Protein AF-A0AAV7JFB1-F1 (afdb_monomer_lite)

Organism: NCBI:txid111878

Foldseek 3Di:
DEDALDPVVVVVCCVVCVVDQAAHDLVNVVVVLVVLCVVLPVVVVLVPPVQLVVLSVVLSVLLQDDLVCSVVSLVVSLVSHDPDPSSVSSSVVSCQAEPWDQDPVRDTGAHSHYSSRRRCNPVAPVNHHPPPDPPPDDDDDDDDDDDDDDDDDDDDD

Sequence (157 aa):
MLLDFEKGPITSFEHVWPNTVVKCCFFHLTQNIWRHVQSVGLQSAYTHDEELAMCIRRIPALAFARPADVHDLFDQVAMDLPLTSEIGELVDYFERTYIGRTLASGYHVAATFPIDLWNYHLSTPFGLPVQPTPWRHGTTASMPLSAAITPPYGSSS

pLDDT: mean 83.33, std 22.38, range [30.94, 98.5]

Secondary structure (DSSP, 8-state):
-EE-S-HHHHHHHHHH-TTS--EE-HHHHHHHHHHHHHHTTTHHHHHH-HHHHHHHHHHHHGGGS-GGGHHHHHHHHHHTS---HHHHHHHHHHIIIII-EE-TTS-EE--SS-HHHH--TTTSGGGS--PPPP---------------PPPP----

Structure (mmCIF, N/CA/C/O backbone):
data_AF-A0AAV7JFB1-F1
#
_entry.id   AF-A0AAV7JFB1-F1
#
loop_
_atom_site.group_PDB
_atom_site.id
_atom_site.type_symbol
_atom_site.label_atom_id
_atom_site.label_alt_id
_atom_site.label_comp_id
_atom_site.label_asym_id
_atom_site.label_entity_id
_atom_site.label_seq_id
_atom_site.pdbx_PDB_ins_code
_atom_site.Cartn_x
_atom_site.Cartn_y
_atom_site.Cartn_z
_atom_site.occupancy
_atom_site.B_iso_or_equiv
_atom_site.auth_seq_id
_atom_site.auth_comp_id
_atom_site.auth_asym_id
_atom_site.auth_atom_id
_atom_site.pdbx_PDB_model_num
ATOM 1 N N . MET A 1 1 ? 4.809 1.208 -19.316 1.00 79.12 1 MET A N 1
ATOM 2 C CA . MET A 1 1 ? 3.354 1.075 -19.549 1.00 79.12 1 MET A CA 1
ATOM 3 C C . MET A 1 1 ? 2.661 0.950 -18.207 1.00 79.12 1 MET A C 1
ATOM 5 O O . MET A 1 1 ? 3.204 0.257 -17.358 1.00 79.12 1 MET A O 1
ATOM 9 N N . LEU A 1 2 ? 1.538 1.647 -17.998 1.00 89.31 2 LEU A N 1
ATOM 10 C CA . LEU A 1 2 ? 0.787 1.613 -16.737 1.00 89.31 2 LEU A CA 1
ATOM 11 C C . LEU A 1 2 ? -0.445 0.718 -16.887 1.00 89.31 2 LEU A C 1
ATOM 13 O O . LEU A 1 2 ? -1.243 0.951 -17.791 1.00 89.31 2 LEU A O 1
ATOM 17 N N . LEU A 1 3 ? -0.589 -0.273 -16.009 1.00 92.25 3 LEU A N 1
ATOM 18 C CA . LEU A 1 3 ? -1.715 -1.213 -15.970 1.00 92.25 3 LEU A CA 1
ATOM 19 C C . LEU A 1 3 ? -2.461 -1.137 -14.625 1.00 92.25 3 LEU A C 1
ATOM 21 O O . LEU A 1 3 ? -2.067 -0.401 -13.715 1.00 92.25 3 LEU A O 1
ATOM 25 N N . ASP A 1 4 ? -3.550 -1.891 -14.499 1.00 93.12 4 ASP A N 1
ATOM 26 C CA . ASP A 1 4 ? -4.132 -2.246 -13.200 1.00 93.12 4 ASP A CA 1
ATOM 27 C C . ASP A 1 4 ? -3.433 -3.488 -12.612 1.00 93.12 4 ASP A C 1
ATOM 29 O O . ASP A 1 4 ? -2.657 -4.167 -13.291 1.00 93.12 4 ASP A O 1
ATOM 33 N N . PHE A 1 5 ? -3.689 -3.769 -11.339 1.00 94.88 5 PHE A N 1
ATOM 34 C CA . PHE A 1 5 ? -3.163 -4.897 -10.576 1.00 94.88 5 PHE A CA 1
ATOM 35 C C . PHE A 1 5 ? -3.895 -6.200 -10.938 1.00 94.88 5 PHE A C 1
ATOM 37 O O . PHE A 1 5 ? -4.519 -6.852 -10.102 1.00 94.88 5 PHE A O 1
ATOM 44 N N . GLU A 1 6 ? -3.795 -6.599 -12.205 1.00 94.50 6 GLU A N 1
ATOM 45 C CA . GLU A 1 6 ? -4.336 -7.851 -12.729 1.00 94.50 6 GLU A CA 1
ATOM 46 C C . GLU A 1 6 ? -3.256 -8.652 -13.465 1.00 94.50 6 GLU A C 1
ATOM 48 O O . GLU A 1 6 ? -2.617 -8.170 -14.402 1.00 94.50 6 GLU A O 1
ATOM 53 N N . LYS A 1 7 ? -3.076 -9.924 -13.087 1.00 92.50 7 LYS A N 1
ATOM 54 C CA . LYS A 1 7 ? -2.025 -10.781 -13.668 1.00 92.50 7 LYS A CA 1
ATOM 55 C C . LYS A 1 7 ? -2.219 -11.051 -15.165 1.00 92.50 7 LYS A C 1
ATOM 57 O O . LYS A 1 7 ? -1.236 -11.131 -15.890 1.00 92.50 7 LYS A O 1
ATOM 62 N N . GLY A 1 8 ? -3.468 -11.157 -15.631 1.00 94.50 8 GLY A N 1
ATOM 63 C CA . GLY A 1 8 ? -3.794 -11.412 -17.040 1.00 94.50 8 GLY A CA 1
ATOM 64 C C . GLY A 1 8 ? -3.243 -10.333 -17.982 1.00 94.50 8 GLY A C 1
ATOM 65 O O . GLY A 1 8 ? -2.408 -10.655 -18.829 1.00 94.50 8 GLY A O 1
ATOM 66 N N . PRO A 1 9 ? -3.642 -9.056 -17.818 1.00 92.38 9 PRO A N 1
ATOM 67 C CA . PRO A 1 9 ? -3.057 -7.933 -18.543 1.00 92.38 9 PRO A CA 1
ATOM 68 C C . PRO A 1 9 ? -1.531 -7.857 -18.426 1.00 92.38 9 PRO A C 1
ATOM 70 O O . PRO A 1 9 ? -0.873 -7.766 -19.458 1.00 92.38 9 PRO A O 1
ATOM 73 N N . ILE A 1 10 ? -0.962 -7.945 -17.215 1.00 93.38 10 ILE A N 1
ATOM 74 C CA . ILE A 1 10 ? 0.495 -7.844 -16.993 1.00 93.38 10 ILE A CA 1
ATOM 75 C C . ILE A 1 10 ? 1.245 -8.882 -17.841 1.00 93.38 10 ILE A C 1
ATOM 77 O O . ILE A 1 10 ? 2.002 -8.506 -18.737 1.00 93.38 10 ILE A O 1
ATOM 81 N N . THR A 1 11 ? 0.950 -10.171 -17.653 1.00 92.81 11 THR A N 1
ATOM 82 C CA . THR A 1 11 ? 1.623 -11.259 -18.379 1.00 92.81 11 THR A CA 1
ATOM 83 C C . THR A 1 11 ? 1.338 -11.226 -19.884 1.00 92.81 11 THR A C 1
ATOM 85 O O . THR A 1 11 ? 2.221 -11.538 -20.683 1.00 92.81 11 THR A O 1
ATOM 88 N N . SER A 1 12 ? 0.143 -10.800 -20.312 1.00 93.25 12 SER A N 1
ATOM 89 C CA . SER A 1 12 ? -0.161 -10.638 -21.741 1.00 93.25 12 SER A CA 1
ATOM 90 C C . SER A 1 12 ? 0.653 -9.513 -22.388 1.00 93.25 12 SER A C 1
ATOM 92 O O . SER A 1 12 ? 1.083 -9.657 -23.533 1.00 93.25 12 SER A O 1
ATOM 94 N N . PHE A 1 13 ? 0.869 -8.396 -21.689 1.00 91.12 13 PHE A N 1
ATOM 95 C CA . PHE A 1 13 ? 1.674 -7.286 -22.200 1.00 91.12 13 PHE A CA 1
ATOM 96 C C . PHE A 1 13 ? 3.172 -7.617 -22.206 1.00 91.12 13 PHE A C 1
ATOM 98 O O . PHE A 1 13 ? 3.850 -7.299 -23.184 1.00 91.12 13 PHE A O 1
ATOM 105 N N . GLU A 1 14 ? 3.672 -8.307 -21.178 1.00 90.94 14 GLU A N 1
ATOM 106 C CA . GLU A 1 14 ? 5.049 -8.822 -21.123 1.00 90.94 14 GLU A CA 1
ATOM 107 C C . GLU A 1 14 ? 5.328 -9.834 -22.246 1.00 90.94 14 GLU A C 1
ATOM 109 O O . GLU A 1 14 ? 6.386 -9.789 -22.870 1.00 90.94 14 GLU A O 1
ATOM 114 N N . HIS A 1 15 ? 4.368 -10.712 -22.561 1.00 93.38 15 HIS A N 1
ATOM 115 C CA . HIS A 1 15 ? 4.517 -11.700 -23.632 1.00 93.38 15 HIS A CA 1
ATOM 116 C C . HIS A 1 15 ? 4.571 -11.072 -25.035 1.00 93.38 15 HIS A C 1
ATOM 118 O O . HIS A 1 15 ? 5.385 -11.486 -25.860 1.00 93.38 15 HIS A O 1
ATOM 124 N N . VAL A 1 16 ? 3.721 -10.076 -25.319 1.00 96.12 16 VAL A N 1
ATOM 125 C CA . VAL A 1 16 ? 3.639 -9.454 -26.657 1.00 96.12 16 VAL A CA 1
ATOM 126 C C . VAL A 1 16 ? 4.695 -8.355 -26.858 1.00 96.12 16 VAL A C 1
ATOM 128 O O . VAL A 1 16 ? 5.171 -8.166 -27.978 1.00 96.12 16 VAL A O 1
ATOM 131 N N . TRP A 1 17 ? 5.122 -7.663 -25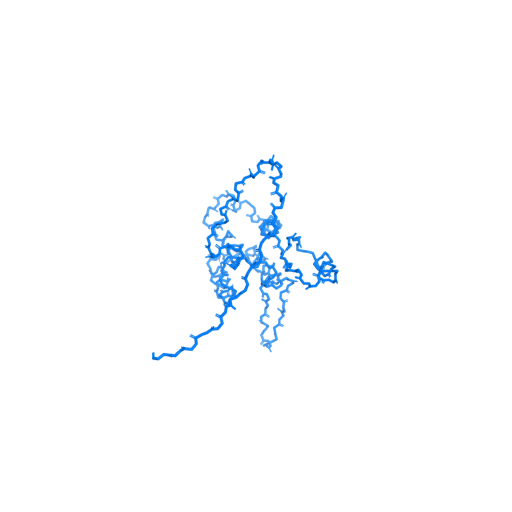.794 1.00 91.75 17 TRP A N 1
ATOM 132 C CA . TRP A 1 17 ? 6.150 -6.614 -25.855 1.00 91.75 17 TRP A CA 1
ATOM 133 C C . TRP A 1 17 ? 7.232 -6.785 -24.768 1.00 91.75 17 TRP A C 1
ATOM 135 O O . TRP A 1 17 ? 7.380 -5.901 -23.919 1.00 91.75 17 TRP A O 1
ATOM 145 N N . PRO A 1 18 ? 8.061 -7.848 -24.816 1.00 89.25 18 PRO A N 1
ATOM 146 C CA . PRO A 1 18 ? 9.014 -8.201 -23.749 1.00 89.25 18 PRO A CA 1
ATOM 147 C C . PRO A 1 18 ? 10.097 -7.148 -23.458 1.00 89.25 18 PRO A C 1
ATOM 149 O O . PRO A 1 18 ? 10.722 -7.179 -22.405 1.00 89.25 18 PRO A O 1
ATOM 152 N N . ASN A 1 19 ? 10.303 -6.185 -24.361 1.00 88.81 19 ASN A N 1
ATOM 153 C CA . ASN A 1 19 ? 11.229 -5.063 -24.171 1.00 88.81 19 ASN A CA 1
ATOM 154 C C . ASN A 1 19 ? 10.576 -3.833 -23.496 1.00 88.81 19 ASN A C 1
ATOM 156 O O . ASN A 1 19 ? 11.217 -2.789 -23.377 1.00 88.81 19 ASN A O 1
ATOM 160 N N . THR A 1 20 ? 9.299 -3.907 -23.098 1.00 86.69 20 THR A N 1
ATOM 161 C CA . THR A 1 20 ? 8.565 -2.786 -22.485 1.00 86.69 20 THR A CA 1
ATOM 162 C C . THR A 1 20 ? 8.496 -2.932 -20.973 1.00 86.69 20 THR A C 1
ATOM 164 O O . THR A 1 20 ? 7.927 -3.891 -20.465 1.00 86.69 20 THR A O 1
ATOM 167 N N . VAL A 1 21 ? 8.971 -1.923 -20.238 1.00 87.69 21 VAL A N 1
ATOM 168 C CA . VAL A 1 21 ? 8.794 -1.865 -18.779 1.00 87.69 21 VAL A CA 1
ATOM 169 C C . VAL A 1 21 ? 7.306 -1.716 -18.439 1.00 87.69 21 VAL A C 1
ATOM 171 O O . VAL A 1 21 ? 6.683 -0.685 -18.733 1.00 87.69 21 VAL A O 1
ATOM 174 N N . VAL A 1 22 ? 6.736 -2.740 -17.809 1.00 91.00 22 VAL A N 1
ATOM 175 C CA . VAL A 1 22 ? 5.384 -2.741 -17.238 1.00 91.00 22 VAL A CA 1
ATOM 176 C C . VAL A 1 22 ? 5.441 -2.247 -15.787 1.00 91.00 22 VAL A C 1
ATOM 178 O O . VAL A 1 22 ? 6.369 -2.563 -15.047 1.00 91.00 22 VAL A O 1
ATOM 181 N N . LYS A 1 23 ? 4.457 -1.435 -15.390 1.00 93.69 23 LYS A N 1
ATOM 182 C CA . LYS A 1 23 ? 4.236 -0.961 -14.018 1.00 93.69 23 LYS A CA 1
ATOM 183 C C . LYS A 1 23 ? 2.734 -0.958 -13.715 1.00 93.69 23 LYS A C 1
ATOM 185 O O . LYS A 1 23 ? 1.922 -0.676 -14.597 1.00 93.69 23 LYS A O 1
ATOM 190 N N . CYS A 1 24 ? 2.357 -1.220 -12.471 1.00 94.81 24 CYS A N 1
ATOM 191 C CA . CYS A 1 24 ? 0.979 -1.133 -11.987 1.00 94.81 24 CYS A CA 1
ATOM 192 C C . CYS A 1 24 ? 0.723 0.280 -11.442 1.00 94.81 24 CYS A C 1
ATOM 194 O O . CYS A 1 24 ? 1.507 0.790 -10.638 1.00 94.81 24 CYS A O 1
ATOM 196 N N . CYS A 1 25 ? -0.322 0.954 -11.925 1.00 94.62 25 CYS A N 1
ATOM 197 C CA . CYS A 1 25 ? -0.523 2.394 -11.742 1.00 94.62 25 CYS A CA 1
ATOM 198 C C . CYS A 1 25 ? -0.647 2.802 -10.263 1.00 94.62 25 CYS A C 1
ATOM 200 O O . CYS A 1 25 ? -1.452 2.233 -9.529 1.00 94.62 25 CYS A O 1
ATOM 202 N N . PHE A 1 26 ? 0.063 3.855 -9.841 1.00 95.88 26 PHE A N 1
ATOM 203 C CA . PHE A 1 26 ? -0.043 4.394 -8.476 1.00 95.88 26 PHE A CA 1
ATOM 204 C C . PHE A 1 26 ? -1.484 4.787 -8.088 1.00 95.88 26 PHE A C 1
ATOM 206 O O . PHE A 1 26 ? -1.890 4.591 -6.946 1.00 95.88 26 PHE A O 1
ATOM 213 N N . PHE A 1 27 ? -2.291 5.270 -9.041 1.00 95.06 27 PHE A N 1
ATOM 214 C CA . PHE A 1 27 ? -3.716 5.545 -8.811 1.00 95.06 27 PHE A CA 1
ATOM 215 C C . PHE A 1 27 ? -4.520 4.272 -8.497 1.00 95.06 27 PHE A C 1
ATOM 217 O O . PHE A 1 27 ? -5.386 4.287 -7.627 1.00 95.06 27 PHE A O 1
ATOM 224 N N . HIS A 1 28 ? -4.212 3.150 -9.151 1.00 96.12 28 HIS A N 1
ATOM 225 C CA . HIS A 1 28 ? -4.841 1.870 -8.828 1.00 96.12 28 HIS A CA 1
ATOM 226 C C . HIS A 1 28 ? -4.336 1.314 -7.489 1.00 96.12 28 HIS A C 1
ATOM 228 O O . HIS A 1 28 ? -5.114 0.701 -6.767 1.00 96.12 28 HIS A O 1
ATOM 234 N N . LEU A 1 29 ? -3.087 1.600 -7.091 1.00 97.69 29 LEU A N 1
ATOM 235 C CA . LEU A 1 29 ? -2.560 1.234 -5.770 1.00 97.69 29 LEU A CA 1
ATOM 236 C C . LEU A 1 29 ? -3.318 1.960 -4.648 1.00 97.69 29 LEU A C 1
ATOM 238 O O . LEU A 1 29 ? -3.808 1.319 -3.719 1.00 97.69 29 LEU A O 1
ATOM 242 N N . THR A 1 30 ? -3.478 3.284 -4.750 1.00 97.81 30 THR A N 1
ATOM 243 C CA . THR A 1 30 ? -4.247 4.058 -3.761 1.00 97.81 30 THR A CA 1
ATOM 244 C C . THR A 1 30 ? -5.728 3.679 -3.767 1.00 97.81 30 THR A C 1
ATOM 246 O O . THR A 1 30 ? -6.320 3.562 -2.695 1.00 97.81 30 THR A O 1
ATOM 249 N N . GLN A 1 31 ? -6.321 3.398 -4.933 1.00 97.31 31 GLN A N 1
ATOM 250 C CA . GLN A 1 31 ? -7.702 2.914 -5.028 1.00 97.31 31 GLN A CA 1
ATOM 251 C C . GLN A 1 31 ? -7.874 1.500 -4.436 1.00 97.31 31 GLN A C 1
ATOM 253 O O . GLN A 1 31 ? -8.878 1.242 -3.775 1.00 97.31 31 GLN A O 1
ATOM 258 N N . ASN A 1 32 ? -6.908 0.595 -4.628 1.00 98.12 32 ASN A N 1
ATOM 259 C CA . ASN A 1 32 ? -6.893 -0.744 -4.028 1.00 98.12 32 ASN A CA 1
ATOM 260 C C . ASN A 1 32 ? -6.834 -0.674 -2.498 1.00 98.12 32 ASN A C 1
ATOM 262 O O . ASN A 1 32 ? -7.584 -1.380 -1.825 1.00 98.12 32 ASN A O 1
ATOM 266 N N . ILE A 1 33 ? -5.970 0.183 -1.950 1.00 98.12 33 ILE A N 1
ATOM 267 C CA . ILE A 1 33 ? -5.850 0.400 -0.502 1.00 98.12 33 ILE A CA 1
ATOM 268 C C . ILE A 1 33 ? -7.126 1.047 0.045 1.00 98.12 33 ILE A C 1
ATOM 270 O O . ILE A 1 33 ? -7.655 0.576 1.046 1.00 98.12 33 ILE A O 1
ATOM 274 N N . TRP A 1 34 ? -7.678 2.057 -0.636 1.00 98.31 34 TRP A N 1
ATOM 275 C CA . TRP A 1 34 ? -8.940 2.684 -0.231 1.00 98.31 34 TRP A CA 1
ATOM 276 C C . TRP A 1 34 ? -10.109 1.692 -0.224 1.00 98.31 34 TRP A C 1
ATOM 278 O O . TRP A 1 34 ? -10.827 1.611 0.769 1.00 98.31 34 TRP A O 1
ATOM 288 N N . ARG A 1 35 ? -10.263 0.874 -1.275 1.00 98.50 35 ARG A N 1
ATOM 289 C CA . ARG A 1 35 ? -11.288 -0.183 -1.316 1.00 98.50 35 ARG A CA 1
ATOM 290 C C . ARG A 1 35 ? -11.144 -1.167 -0.147 1.00 98.50 35 ARG A C 1
ATOM 292 O O . ARG A 1 35 ? -12.162 -1.555 0.418 1.00 98.50 35 ARG A O 1
ATOM 299 N N . HIS A 1 36 ? -9.915 -1.505 0.258 1.00 98.44 36 HIS A N 1
ATOM 300 C CA . HIS A 1 36 ? -9.681 -2.372 1.420 1.00 98.44 36 HIS A CA 1
ATOM 301 C C . HIS A 1 36 ? -9.995 -1.680 2.757 1.00 98.44 36 HIS A C 1
ATOM 303 O O . HIS A 1 36 ? -10.688 -2.254 3.591 1.00 98.44 36 HIS A O 1
ATOM 309 N N . VAL A 1 37 ? -9.582 -0.417 2.933 1.00 98.44 37 VAL A N 1
ATOM 310 C CA . VAL A 1 37 ? -9.946 0.446 4.081 1.00 98.44 37 VAL A CA 1
ATOM 311 C C . VAL A 1 37 ? -11.468 0.547 4.245 1.00 98.44 37 VAL A C 1
ATOM 313 O O . VAL A 1 37 ? -11.973 0.546 5.367 1.00 98.44 37 VAL A O 1
ATOM 316 N N . GLN A 1 38 ? -12.219 0.592 3.141 1.00 98.50 38 GLN A N 1
ATOM 317 C CA . GLN A 1 38 ? -13.680 0.537 3.182 1.00 98.50 38 GLN A CA 1
ATOM 318 C C . GLN A 1 38 ? -14.205 -0.850 3.589 1.00 98.50 38 GLN A C 1
ATOM 320 O O . GLN A 1 38 ? -15.103 -0.919 4.428 1.00 98.50 38 GLN A O 1
ATOM 325 N N . SER A 1 39 ? -13.662 -1.950 3.047 1.00 98.50 39 SER A N 1
ATOM 326 C CA . SER A 1 39 ? -14.160 -3.302 3.352 1.00 98.50 39 SER A CA 1
ATOM 327 C C . SER A 1 39 ? -13.896 -3.760 4.787 1.00 98.50 39 SER A C 1
ATOM 329 O O . SER A 1 39 ? -14.727 -4.482 5.330 1.00 98.50 39 SER A O 1
ATOM 331 N N . VAL A 1 40 ? -12.808 -3.307 5.423 1.00 98.25 40 VAL A N 1
ATOM 332 C CA . VAL A 1 40 ? -12.526 -3.576 6.851 1.00 98.25 40 VAL A CA 1
ATOM 333 C C . VAL A 1 40 ? -13.205 -2.570 7.802 1.00 98.25 40 VAL A C 1
ATOM 335 O O . VAL A 1 40 ? -12.907 -2.526 8.988 1.00 98.25 40 VAL A O 1
ATOM 338 N N . GLY A 1 41 ? -14.105 -1.712 7.304 1.00 97.94 41 GLY A N 1
ATOM 339 C CA . GLY A 1 41 ? -14.885 -0.770 8.123 1.00 97.94 41 GLY A CA 1
ATOM 340 C C . GLY A 1 41 ? -14.158 0.512 8.563 1.00 97.94 41 GLY A C 1
ATOM 341 O O . GLY A 1 41 ? -14.799 1.427 9.087 1.00 97.94 41 GLY A O 1
ATOM 342 N N . LEU A 1 42 ? -12.857 0.648 8.285 1.00 98.12 42 LEU A N 1
ATOM 343 C CA . LEU A 1 42 ? -12.036 1.811 8.664 1.00 98.12 42 LEU A CA 1
ATOM 344 C C . LEU A 1 42 ? -12.447 3.131 7.987 1.00 98.12 42 LEU A C 1
ATOM 346 O O . LEU A 1 42 ? -11.966 4.185 8.400 1.00 98.12 42 LEU A O 1
ATOM 350 N N . GLN A 1 43 ? -13.347 3.119 6.993 1.00 98.25 43 GLN A N 1
ATOM 351 C CA . GLN A 1 43 ? -13.807 4.324 6.283 1.00 98.25 43 GLN A CA 1
ATOM 352 C C . GLN A 1 43 ? -14.213 5.471 7.225 1.00 98.25 43 GLN A C 1
ATOM 354 O O . GLN A 1 43 ? -13.852 6.621 6.970 1.00 98.25 43 GLN A O 1
ATOM 359 N N . SER A 1 44 ? -14.963 5.184 8.296 1.00 98.00 44 SER A N 1
ATOM 360 C CA . SER A 1 44 ? -15.413 6.233 9.223 1.00 98.00 44 SER A CA 1
ATOM 361 C C . SER A 1 44 ? -14.242 6.821 10.009 1.00 98.00 44 SER A C 1
ATOM 363 O O . SER A 1 44 ? -14.107 8.040 10.079 1.00 98.00 44 SER A O 1
ATOM 365 N N . ALA A 1 45 ? -13.353 5.970 10.527 1.00 97.50 45 ALA A N 1
ATOM 366 C CA . ALA A 1 45 ? -12.172 6.399 11.268 1.00 97.50 45 ALA A CA 1
ATOM 367 C C . ALA A 1 45 ? -11.230 7.224 10.374 1.00 97.50 45 ALA A C 1
ATOM 369 O O . ALA A 1 45 ? -10.942 8.369 10.695 1.00 97.50 45 ALA A O 1
ATOM 370 N N . TYR A 1 46 ? -10.891 6.733 9.176 1.00 97.56 46 TYR A N 1
ATOM 371 C CA . TYR A 1 46 ? -10.075 7.457 8.187 1.00 97.56 46 TYR A CA 1
ATOM 372 C C . TYR A 1 46 ? -10.664 8.826 7.767 1.00 97.56 46 TYR A C 1
ATOM 374 O O . TYR A 1 46 ? -9.940 9.695 7.285 1.00 97.56 46 TYR A O 1
ATOM 382 N N . THR A 1 47 ? -11.97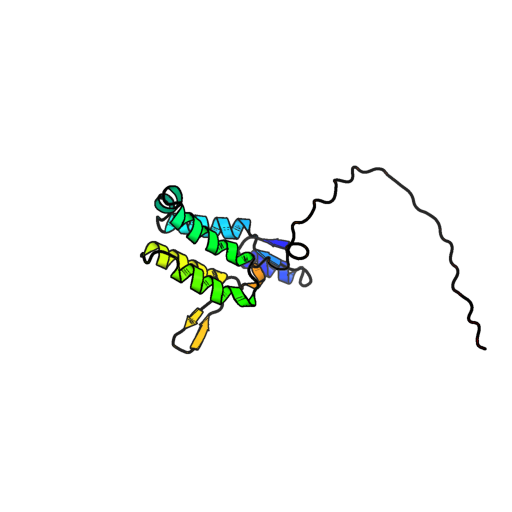6 9.032 7.919 1.00 97.31 47 THR A N 1
ATOM 383 C CA . THR A 1 47 ? -12.643 10.303 7.574 1.00 97.31 47 THR A CA 1
ATOM 384 C C . THR A 1 47 ? -12.609 11.331 8.713 1.00 97.31 47 THR A C 1
ATOM 386 O O . THR A 1 47 ? -12.660 12.527 8.437 1.00 97.31 47 THR A O 1
ATOM 389 N N . HIS A 1 48 ? -12.525 10.892 9.975 1.00 97.69 48 HIS A N 1
ATOM 390 C CA . HIS A 1 48 ? -12.676 11.758 11.158 1.00 97.69 48 HIS A CA 1
ATOM 391 C C . HIS A 1 48 ? -11.441 11.805 12.077 1.00 97.69 48 HIS A C 1
ATOM 393 O O . HIS A 1 48 ? -11.339 12.709 12.902 1.00 97.69 48 HIS A O 1
ATOM 399 N N . ASP A 1 49 ? -10.510 10.864 11.927 1.00 97.56 49 ASP A N 1
ATOM 400 C CA . ASP A 1 49 ? -9.213 10.811 12.601 1.00 97.56 49 ASP A CA 1
ATOM 401 C C . ASP A 1 49 ? -8.112 11.126 11.576 1.00 97.56 49 ASP A C 1
ATOM 403 O O . ASP A 1 49 ? -7.781 10.312 10.708 1.00 97.56 49 ASP A O 1
ATOM 407 N N . GLU A 1 50 ? -7.570 12.344 11.641 1.00 96.81 50 GLU A N 1
ATOM 408 C CA . GLU A 1 50 ? -6.536 12.799 10.710 1.00 96.81 50 GLU A CA 1
ATOM 409 C C . GLU A 1 50 ? -5.193 12.081 10.923 1.00 96.81 50 GLU A C 1
ATOM 411 O O . GLU A 1 50 ? -4.475 11.856 9.946 1.00 96.81 50 GLU A O 1
ATOM 416 N N . GLU A 1 51 ? -4.869 11.677 12.154 1.00 96.06 51 GLU A N 1
ATOM 417 C CA . GLU A 1 51 ? -3.611 11.005 12.499 1.00 96.06 51 GLU A CA 1
ATOM 418 C C . GLU A 1 51 ? -3.597 9.577 11.945 1.00 96.06 51 GLU A C 1
ATOM 420 O O . GLU A 1 51 ? -2.705 9.219 11.166 1.00 96.06 51 GLU A O 1
ATOM 425 N N . LEU A 1 52 ? -4.658 8.808 12.205 1.00 95.69 52 LEU A N 1
ATOM 426 C CA . LEU A 1 52 ? -4.871 7.504 11.581 1.00 95.69 52 LEU A CA 1
ATOM 427 C C . LEU A 1 52 ? -4.866 7.608 10.051 1.00 95.69 52 LEU A C 1
ATOM 429 O O . LEU A 1 52 ? -4.243 6.794 9.362 1.00 95.69 52 LEU A O 1
ATOM 433 N N . ALA A 1 53 ? -5.542 8.619 9.502 1.00 96.94 53 ALA A N 1
ATOM 434 C CA . ALA A 1 53 ? -5.606 8.809 8.062 1.00 96.94 53 ALA A CA 1
ATOM 435 C C . ALA A 1 53 ? -4.239 9.188 7.461 1.00 96.94 53 ALA A C 1
ATOM 437 O O . ALA A 1 53 ? -3.934 8.768 6.342 1.00 96.94 53 ALA A O 1
ATOM 438 N N . MET A 1 54 ? -3.384 9.922 8.184 1.00 96.75 54 MET A N 1
ATOM 439 C CA . MET A 1 54 ? -1.985 10.152 7.800 1.00 96.75 54 MET A CA 1
ATOM 440 C C . MET A 1 54 ? -1.170 8.857 7.829 1.00 96.75 54 MET A C 1
ATOM 442 O O . MET A 1 54 ? -0.465 8.579 6.855 1.00 96.75 54 MET A O 1
ATOM 446 N N . CYS A 1 55 ? -1.296 8.036 8.874 1.00 95.88 55 CYS A N 1
ATOM 447 C CA . CYS A 1 55 ? -0.586 6.757 8.954 1.00 95.88 55 CYS A CA 1
ATOM 448 C C . CYS A 1 55 ? -1.006 5.790 7.836 1.00 95.88 55 CYS A C 1
ATOM 450 O O . CYS A 1 55 ? -0.145 5.253 7.138 1.00 95.88 55 CYS A O 1
ATOM 452 N N . ILE A 1 56 ? -2.304 5.669 7.542 1.00 97.56 56 ILE A N 1
ATOM 453 C CA . ILE A 1 56 ? -2.797 4.880 6.400 1.00 97.56 56 ILE A CA 1
ATOM 454 C C . ILE A 1 56 ? -2.300 5.454 5.057 1.00 97.56 56 ILE A C 1
ATOM 456 O O . ILE A 1 56 ? -1.961 4.690 4.152 1.00 97.56 56 ILE A O 1
ATOM 460 N N . ARG A 1 57 ? -2.164 6.783 4.914 1.00 97.44 57 ARG A N 1
ATOM 461 C CA . ARG A 1 57 ? -1.572 7.416 3.713 1.00 97.44 57 ARG A CA 1
ATOM 462 C C . ARG A 1 57 ? -0.070 7.146 3.536 1.00 97.44 57 ARG A C 1
ATOM 464 O O . ARG A 1 57 ? 0.416 7.287 2.412 1.00 97.44 57 ARG A O 1
ATOM 471 N N . ARG A 1 58 ? 0.664 6.712 4.570 1.00 97.81 58 ARG A N 1
ATOM 472 C CA . ARG A 1 58 ? 2.074 6.285 4.431 1.00 97.81 58 ARG A CA 1
ATOM 473 C C . ARG A 1 58 ? 2.209 4.957 3.678 1.00 97.81 58 ARG A C 1
ATOM 475 O O . ARG A 1 58 ? 3.184 4.792 2.953 1.00 97.81 58 ARG A O 1
ATOM 482 N N . ILE A 1 59 ? 1.215 4.068 3.763 1.00 97.88 59 ILE A N 1
ATOM 483 C CA . ILE A 1 59 ? 1.209 2.756 3.087 1.00 97.88 59 ILE A CA 1
ATOM 484 C C . ILE A 1 59 ? 1.420 2.885 1.558 1.00 97.88 59 ILE A C 1
ATOM 486 O O . ILE A 1 59 ? 2.401 2.338 1.055 1.00 97.88 59 ILE A O 1
ATOM 490 N N . PRO A 1 60 ? 0.607 3.640 0.782 1.00 97.25 60 PRO A N 1
ATOM 491 C CA . PRO A 1 60 ? 0.890 3.845 -0.641 1.00 97.25 60 PRO A CA 1
ATOM 492 C C . PRO A 1 60 ? 2.176 4.646 -0.889 1.00 97.25 60 PRO A C 1
ATOM 494 O O . PRO A 1 60 ? 2.814 4.453 -1.921 1.00 97.25 60 PRO A O 1
ATOM 497 N N . ALA A 1 61 ? 2.584 5.533 0.026 1.00 97.25 61 ALA A N 1
ATOM 498 C CA . ALA A 1 61 ? 3.782 6.360 -0.150 1.00 97.25 61 ALA A CA 1
ATOM 499 C C . ALA A 1 61 ? 5.089 5.539 -0.210 1.00 97.25 61 ALA A C 1
ATOM 501 O O . ALA A 1 61 ? 6.063 6.003 -0.808 1.00 97.25 61 ALA A O 1
ATOM 502 N N . LEU A 1 62 ? 5.087 4.293 0.289 1.00 97.88 62 LEU A N 1
ATOM 503 C CA . LEU A 1 62 ? 6.164 3.310 0.090 1.00 97.88 62 LEU A CA 1
ATOM 504 C C . LEU A 1 62 ? 6.516 3.097 -1.395 1.00 97.88 62 LEU A C 1
ATOM 506 O O . LEU A 1 62 ? 7.651 2.748 -1.715 1.00 97.88 62 LEU A O 1
ATOM 510 N N . ALA A 1 63 ? 5.592 3.387 -2.321 1.00 97.12 63 ALA A N 1
ATOM 511 C CA . ALA A 1 63 ? 5.850 3.348 -3.759 1.00 97.12 63 ALA A CA 1
ATOM 512 C C . ALA A 1 63 ? 6.963 4.315 -4.210 1.00 97.12 63 ALA A C 1
ATOM 514 O O . ALA A 1 63 ? 7.504 4.141 -5.299 1.00 97.12 63 ALA A O 1
ATOM 515 N N . PHE A 1 64 ? 7.331 5.315 -3.404 1.00 96.44 64 PHE A N 1
ATOM 516 C CA . PHE A 1 64 ? 8.400 6.275 -3.711 1.00 96.44 64 PHE A CA 1
ATOM 517 C C . PHE A 1 64 ? 9.676 6.073 -2.874 1.00 96.44 64 PHE A C 1
ATOM 519 O O . PHE A 1 64 ? 10.666 6.771 -3.104 1.00 96.44 64 PHE A O 1
ATOM 526 N N . ALA A 1 65 ? 9.690 5.115 -1.941 1.00 96.12 65 ALA A N 1
ATOM 527 C CA . ALA A 1 65 ? 10.888 4.730 -1.194 1.00 96.12 65 ALA A CA 1
ATOM 528 C C . ALA A 1 65 ? 11.897 3.985 -2.087 1.00 96.12 65 ALA A C 1
ATOM 530 O O . ALA A 1 65 ? 11.507 3.372 -3.084 1.00 96.12 65 ALA A O 1
ATOM 531 N N . ARG A 1 66 ? 13.194 3.993 -1.737 1.00 96.44 66 ARG A N 1
ATOM 532 C CA . ARG A 1 66 ? 14.186 3.164 -2.449 1.00 96.44 66 ARG A CA 1
ATOM 533 C C . ARG A 1 66 ? 13.760 1.694 -2.320 1.00 96.44 66 ARG A C 1
ATOM 535 O O . ARG A 1 66 ? 13.460 1.297 -1.199 1.00 96.44 66 ARG A O 1
ATOM 542 N N . PRO A 1 67 ? 13.776 0.865 -3.383 1.00 95.31 67 PRO A N 1
ATOM 543 C CA . PRO A 1 67 ? 13.315 -0.527 -3.301 1.00 95.31 67 PRO A CA 1
ATOM 544 C C . PRO A 1 67 ? 13.952 -1.354 -2.173 1.00 95.31 67 PRO A C 1
ATOM 546 O O . PRO A 1 67 ? 13.275 -2.177 -1.571 1.00 95.31 67 PRO A O 1
ATOM 549 N N . ALA A 1 68 ? 15.221 -1.088 -1.843 1.00 95.56 68 ALA A N 1
ATOM 550 C CA . ALA A 1 68 ? 15.934 -1.738 -0.741 1.00 95.56 68 ALA A CA 1
ATOM 551 C C . ALA A 1 68 ? 15.409 -1.368 0.664 1.00 95.56 68 ALA A C 1
ATOM 553 O O . ALA A 1 68 ? 15.584 -2.153 1.585 1.00 95.56 68 ALA A O 1
ATOM 554 N N . ASP A 1 69 ? 14.757 -0.211 0.823 1.00 97.31 69 ASP A N 1
ATOM 555 C CA . ASP A 1 69 ? 14.227 0.277 2.107 1.00 97.31 69 ASP A CA 1
ATOM 556 C C . ASP A 1 69 ? 12.745 -0.099 2.310 1.00 97.31 69 ASP A C 1
ATOM 558 O O . ASP A 1 69 ? 12.183 0.162 3.371 1.00 97.31 69 ASP A O 1
ATOM 562 N N . VAL A 1 70 ? 12.068 -0.638 1.285 1.00 97.44 70 VAL A N 1
ATOM 563 C CA . VAL A 1 70 ? 10.600 -0.810 1.283 1.00 97.44 70 VAL A CA 1
ATOM 564 C C . VAL A 1 70 ? 10.120 -1.757 2.386 1.00 97.44 70 VAL A C 1
ATOM 566 O O . VAL A 1 70 ? 9.051 -1.516 2.940 1.00 97.44 70 VAL A O 1
ATOM 569 N N . HIS A 1 71 ? 10.901 -2.786 2.730 1.00 96.50 71 HIS A N 1
ATOM 570 C CA . HIS A 1 71 ? 10.589 -3.698 3.836 1.00 96.50 71 HIS A CA 1
ATOM 571 C C . HIS A 1 71 ? 10.723 -2.985 5.190 1.00 96.50 71 HIS A C 1
ATOM 573 O O . HIS A 1 71 ? 9.728 -2.823 5.888 1.00 96.50 71 HIS A O 1
ATOM 579 N N . ASP A 1 72 ? 11.905 -2.449 5.508 1.00 97.12 72 ASP A N 1
ATOM 580 C CA . ASP A 1 72 ? 12.173 -1.723 6.758 1.00 97.12 72 ASP A CA 1
ATOM 581 C C . ASP A 1 72 ? 11.184 -0.565 6.997 1.00 97.12 72 ASP A C 1
ATOM 583 O O . ASP A 1 72 ? 10.781 -0.302 8.133 1.00 97.12 72 ASP A O 1
ATOM 587 N N . LEU A 1 73 ? 10.786 0.149 5.937 1.00 97.94 73 LEU A N 1
ATOM 588 C CA . LEU A 1 73 ? 9.805 1.237 6.006 1.00 97.94 73 LEU A CA 1
ATOM 589 C C . LEU A 1 73 ? 8.359 0.738 6.112 1.00 97.94 73 LEU A C 1
ATOM 591 O O . LEU A 1 73 ? 7.541 1.424 6.725 1.00 97.94 73 LEU A O 1
ATOM 595 N N . PHE A 1 74 ? 8.029 -0.427 5.547 1.00 97.88 74 PHE A N 1
ATOM 596 C CA . PHE A 1 74 ? 6.735 -1.071 5.773 1.00 97.88 74 PHE A CA 1
ATOM 597 C C . PHE A 1 74 ? 6.594 -1.505 7.234 1.00 97.88 74 PHE A C 1
ATOM 599 O O . PHE A 1 74 ? 5.585 -1.174 7.855 1.00 97.88 74 PHE A O 1
ATOM 606 N N . ASP A 1 75 ? 7.624 -2.134 7.805 1.00 96.81 75 ASP A N 1
ATOM 607 C CA . ASP A 1 75 ? 7.642 -2.552 9.211 1.00 96.81 75 ASP A CA 1
ATOM 608 C C . ASP A 1 75 ? 7.471 -1.346 10.152 1.00 96.81 75 ASP A C 1
ATOM 610 O O . ASP A 1 75 ? 6.650 -1.386 11.067 1.00 96.81 75 ASP A O 1
ATOM 614 N N . GLN A 1 76 ? 8.157 -0.227 9.882 1.00 97.50 76 GLN A N 1
ATOM 615 C CA . GLN A 1 76 ? 7.957 1.035 10.614 1.00 97.50 76 GLN A CA 1
ATOM 616 C C . GLN A 1 76 ? 6.519 1.568 10.489 1.00 97.50 76 GLN A C 1
ATOM 618 O O . GLN A 1 76 ? 5.914 1.950 11.487 1.00 97.50 76 GLN A O 1
ATOM 623 N N . VAL A 1 77 ? 5.940 1.576 9.281 1.00 96.75 77 VAL A N 1
ATOM 624 C CA . VAL A 1 77 ? 4.542 2.002 9.074 1.00 96.75 77 VAL A CA 1
ATOM 625 C C . VAL A 1 77 ? 3.557 1.074 9.794 1.00 96.75 77 VAL A C 1
ATOM 627 O O . VAL A 1 77 ? 2.560 1.561 10.319 1.00 96.75 77 VAL A O 1
ATOM 630 N N . ALA A 1 78 ? 3.833 -0.230 9.862 1.00 96.31 78 ALA A N 1
ATOM 631 C CA . ALA A 1 78 ? 3.012 -1.198 10.585 1.00 96.31 78 ALA A CA 1
ATOM 632 C C . ALA A 1 78 ? 3.115 -1.042 12.115 1.00 96.31 78 ALA A C 1
ATOM 634 O O . ALA A 1 78 ? 2.109 -1.205 12.801 1.00 96.31 78 ALA A O 1
ATOM 635 N N . MET A 1 79 ? 4.292 -0.692 12.650 1.00 95.88 79 MET A N 1
ATOM 636 C CA . MET A 1 79 ? 4.487 -0.415 14.084 1.00 95.88 79 MET A CA 1
ATOM 637 C C . MET A 1 79 ? 3.863 0.914 14.536 1.00 95.88 79 MET A C 1
ATOM 639 O O . MET A 1 79 ? 3.398 1.007 15.670 1.00 95.88 79 MET A O 1
ATOM 643 N N . ASP A 1 80 ? 3.822 1.920 13.658 1.00 94.81 80 ASP A N 1
ATOM 644 C CA . ASP A 1 80 ? 3.216 3.235 13.929 1.00 94.81 80 ASP A CA 1
ATOM 645 C C . ASP A 1 80 ? 1.674 3.245 13.810 1.00 94.81 80 ASP A C 1
ATOM 647 O O . ASP A 1 80 ? 1.031 4.262 14.083 1.00 94.81 80 ASP A O 1
ATOM 651 N N . LEU A 1 81 ? 1.061 2.147 13.358 1.00 95.06 81 LEU A N 1
ATOM 652 C CA . LEU A 1 81 ? -0.387 2.029 13.176 1.00 95.06 81 LEU A CA 1
ATOM 653 C C . LEU A 1 81 ? -1.078 1.459 14.438 1.00 95.06 81 LEU A C 1
ATOM 655 O O . LEU A 1 81 ? -0.541 0.550 15.073 1.00 95.06 81 LEU A O 1
ATOM 659 N N . PRO A 1 82 ? -2.289 1.930 14.813 1.00 95.31 82 PRO A N 1
ATOM 660 C CA . PRO A 1 82 ? -2.987 1.436 16.003 1.00 95.31 82 PRO A CA 1
ATOM 661 C C . PRO A 1 82 ? -3.305 -0.064 15.940 1.00 95.31 82 PRO A C 1
ATOM 663 O O . PRO A 1 82 ? -3.860 -0.545 14.955 1.00 95.31 82 PRO A O 1
ATOM 666 N N . LEU A 1 83 ? -3.023 -0.804 17.016 1.00 94.69 83 LEU A N 1
ATOM 667 C CA . LEU A 1 83 ? -3.232 -2.255 17.080 1.00 94.69 83 LEU A CA 1
ATOM 668 C C . LEU A 1 83 ? -4.726 -2.614 17.238 1.00 94.69 83 LEU A C 1
ATOM 670 O O . LEU A 1 83 ? -5.181 -2.970 18.327 1.00 94.69 83 LEU A O 1
ATOM 674 N N . THR A 1 84 ? -5.486 -2.535 16.144 1.00 97.12 84 THR A N 1
ATOM 675 C CA . THR A 1 84 ? -6.875 -3.020 16.038 1.00 97.12 84 THR A CA 1
ATOM 676 C C . THR A 1 84 ? -6.990 -4.173 15.035 1.00 97.12 84 THR A C 1
ATOM 678 O O . THR A 1 84 ? -6.091 -4.400 14.221 1.00 97.12 84 THR A O 1
ATOM 681 N N . SER A 1 85 ? -8.104 -4.909 15.075 1.00 97.75 85 SER A N 1
ATOM 682 C CA . SER A 1 85 ? -8.408 -6.005 14.141 1.00 97.75 85 SER A CA 1
ATOM 683 C C . SER A 1 85 ? -8.389 -5.546 12.681 1.00 97.75 85 SER A C 1
ATOM 685 O O . SER A 1 85 ? -7.777 -6.180 11.826 1.00 97.75 85 SER A O 1
ATOM 687 N N . GLU A 1 86 ? -9.010 -4.403 12.412 1.00 98.19 86 GLU A N 1
ATOM 688 C CA . GLU A 1 86 ? -9.241 -3.859 11.072 1.00 98.19 86 GLU A CA 1
ATOM 689 C C . GLU A 1 86 ? -7.936 -3.327 10.463 1.00 98.19 86 GLU A C 1
ATOM 691 O O . GLU A 1 86 ? -7.689 -3.453 9.262 1.00 98.19 86 GLU A O 1
ATOM 696 N N . ILE A 1 87 ? -7.065 -2.769 11.310 1.00 98.12 87 ILE A N 1
ATOM 697 C CA . ILE A 1 87 ? -5.708 -2.364 10.937 1.00 98.12 87 ILE A CA 1
ATOM 698 C C . ILE A 1 87 ? -4.832 -3.591 10.682 1.00 98.12 87 ILE A C 1
ATOM 700 O O . ILE A 1 87 ? -4.114 -3.619 9.683 1.00 98.12 87 ILE A O 1
ATOM 704 N N . GLY A 1 8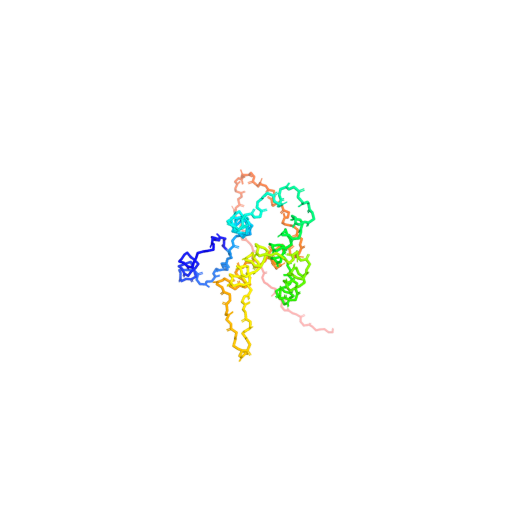8 ? -4.945 -4.635 11.509 1.00 98.00 88 GLY A N 1
ATOM 705 C CA . GLY A 1 88 ? -4.293 -5.922 11.264 1.00 98.00 88 GLY A CA 1
ATOM 706 C C . GLY A 1 88 ? -4.669 -6.516 9.902 1.00 98.00 88 GLY A C 1
ATOM 707 O O . GLY A 1 88 ? -3.786 -6.916 9.146 1.00 98.00 88 GLY A O 1
ATOM 708 N N . GLU A 1 89 ? -5.953 -6.495 9.535 1.00 98.25 89 GLU A N 1
ATOM 709 C CA . GLU A 1 89 ? -6.428 -6.948 8.218 1.00 98.25 89 GLU A CA 1
ATOM 710 C C . GLU A 1 89 ? -5.965 -6.056 7.050 1.00 98.25 89 GLU A C 1
ATOM 712 O O . GLU A 1 89 ? -5.763 -6.557 5.940 1.00 98.25 89 GLU A O 1
ATOM 717 N N . LEU A 1 90 ? -5.773 -4.750 7.267 1.00 98.38 90 LEU A N 1
ATOM 718 C CA . LEU A 1 90 ? -5.203 -3.835 6.269 1.00 98.38 90 LEU A CA 1
ATOM 719 C C . LEU A 1 90 ? -3.705 -4.091 6.039 1.00 98.38 90 LEU A C 1
ATOM 721 O O . LEU A 1 90 ? -3.251 -4.105 4.890 1.00 98.38 90 LEU A O 1
ATOM 725 N N . VAL A 1 91 ? -2.954 -4.320 7.118 1.00 97.94 91 VAL A N 1
ATOM 726 C CA . VAL A 1 91 ? -1.518 -4.636 7.092 1.00 97.94 91 VAL A CA 1
ATOM 727 C C . VAL A 1 91 ? -1.284 -6.021 6.470 1.00 97.94 91 VAL A C 1
ATOM 729 O O . VAL A 1 91 ? -0.480 -6.124 5.545 1.00 97.94 91 VAL A O 1
ATOM 732 N N . ASP A 1 92 ? -2.043 -7.054 6.872 1.00 97.25 92 ASP A N 1
ATOM 733 C CA . ASP A 1 92 ? -1.989 -8.417 6.299 1.00 97.25 92 ASP A CA 1
ATOM 734 C C . ASP A 1 92 ? -2.240 -8.408 4.785 1.00 97.25 92 ASP A C 1
ATOM 736 O O . ASP A 1 92 ? -1.491 -9.009 4.007 1.00 97.25 92 ASP A O 1
ATOM 740 N N . TYR A 1 93 ? -3.273 -7.677 4.353 1.00 98.12 93 TYR A N 1
ATOM 741 C CA . TYR A 1 93 ? -3.591 -7.502 2.941 1.00 98.12 93 TYR A CA 1
ATOM 742 C C . TYR A 1 93 ? -2.449 -6.831 2.175 1.00 98.12 93 TYR A C 1
ATOM 744 O O . TYR A 1 93 ? -2.059 -7.330 1.111 1.00 98.12 93 TYR A O 1
ATOM 752 N N . PHE A 1 94 ? -1.903 -5.722 2.685 1.00 98.06 94 PHE A N 1
ATOM 753 C CA . PHE A 1 94 ? -0.848 -5.001 1.978 1.00 98.06 94 PHE A CA 1
ATOM 754 C C . PHE A 1 94 ? 0.442 -5.827 1.897 1.00 98.06 94 PHE A C 1
ATOM 756 O O . PHE A 1 94 ? 1.023 -5.955 0.816 1.00 98.06 94 PHE A O 1
ATOM 763 N N . GLU A 1 95 ? 0.832 -6.471 2.999 1.00 97.38 95 GLU A N 1
ATOM 764 C CA . GLU A 1 95 ? 1.992 -7.359 3.070 1.00 97.38 95 GLU A CA 1
ATOM 765 C C . GLU A 1 95 ? 1.910 -8.461 1.999 1.00 97.38 95 GLU A C 1
ATOM 767 O O . GLU A 1 95 ? 2.767 -8.560 1.119 1.00 97.38 95 GLU A O 1
ATOM 772 N N . ARG A 1 96 ? 0.824 -9.244 1.990 1.00 97.19 96 ARG A N 1
ATOM 773 C CA . ARG A 1 96 ? 0.621 -10.364 1.046 1.00 97.19 96 ARG A CA 1
ATOM 774 C C . ARG A 1 96 ? 0.518 -9.928 -0.412 1.00 97.19 96 ARG A C 1
ATOM 776 O O . ARG A 1 96 ? 0.862 -10.686 -1.328 1.00 97.19 96 ARG A O 1
ATOM 783 N N . THR A 1 97 ? -0.020 -8.738 -0.646 1.00 97.88 97 THR A N 1
ATOM 784 C CA . THR A 1 97 ? -0.318 -8.276 -2.001 1.00 97.88 97 THR A CA 1
ATOM 785 C C . THR A 1 97 ? 0.891 -7.597 -2.640 1.00 97.88 97 THR A C 1
ATOM 787 O O . THR A 1 97 ? 1.124 -7.821 -3.828 1.00 97.88 97 THR A O 1
ATOM 790 N N . TYR A 1 98 ? 1.698 -6.863 -1.863 1.00 97.88 98 TYR A N 1
ATOM 791 C CA . TYR A 1 98 ? 2.718 -5.944 -2.387 1.00 97.88 98 TYR A CA 1
ATOM 792 C C . TYR A 1 98 ? 4.145 -6.162 -1.841 1.00 97.88 98 TYR A C 1
ATOM 794 O O . TYR A 1 98 ? 5.097 -5.843 -2.555 1.00 97.88 98 TYR A O 1
ATOM 802 N N . ILE A 1 99 ? 4.314 -6.721 -0.633 1.00 97.25 99 ILE A N 1
ATOM 803 C CA . ILE A 1 99 ? 5.623 -6.874 0.046 1.00 97.25 99 ILE A CA 1
ATOM 804 C C . ILE A 1 99 ? 6.168 -8.310 -0.048 1.00 97.25 99 ILE A C 1
ATOM 806 O O . ILE A 1 99 ? 7.306 -8.517 -0.465 1.00 97.25 99 ILE A O 1
A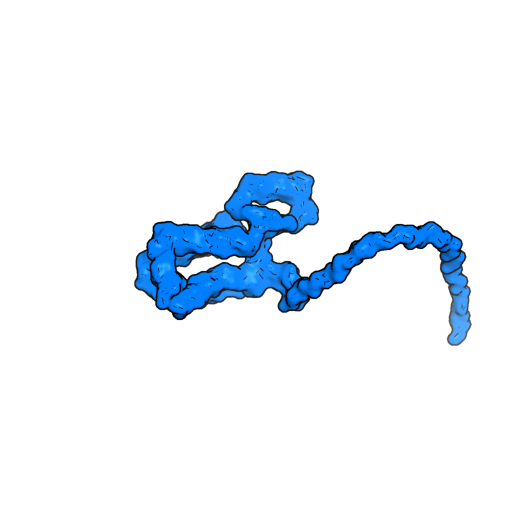TOM 810 N N . GLY A 1 100 ? 5.346 -9.311 0.273 1.00 95.06 100 GLY A N 1
ATOM 811 C CA . GLY A 1 100 ? 5.777 -10.691 0.527 1.00 95.06 100 GLY A CA 1
ATOM 812 C C . GLY A 1 100 ? 5.979 -10.967 2.022 1.00 95.06 100 GLY A C 1
ATOM 813 O O . GLY A 1 100 ? 5.891 -10.058 2.841 1.00 95.06 100 GLY A O 1
ATOM 814 N N . ARG A 1 101 ? 6.213 -12.233 2.385 1.00 89.19 101 ARG A N 1
ATOM 815 C CA . ARG A 1 101 ? 6.362 -12.701 3.777 1.00 89.19 101 ARG A CA 1
ATOM 816 C C . ARG A 1 101 ? 7.573 -13.597 3.950 1.00 89.19 101 ARG A C 1
ATOM 818 O O . ARG A 1 101 ? 7.794 -14.476 3.122 1.00 89.19 101 ARG A O 1
ATOM 825 N N . THR A 1 102 ? 8.214 -13.534 5.113 1.00 86.38 102 THR A N 1
ATOM 826 C CA . THR A 1 102 ? 9.045 -14.640 5.618 1.00 86.38 102 THR A CA 1
ATOM 827 C C . THR A 1 102 ? 8.264 -15.411 6.679 1.00 86.38 102 THR A C 1
ATOM 829 O O . THR A 1 102 ? 7.883 -14.856 7.705 1.00 86.38 102 THR A O 1
ATOM 832 N N . LEU A 1 103 ? 7.996 -16.695 6.438 1.00 86.44 103 LEU A N 1
ATOM 833 C CA . LEU A 1 103 ? 7.333 -17.566 7.413 1.00 86.44 103 LEU A CA 1
ATOM 834 C C . LEU A 1 103 ? 8.304 -17.973 8.532 1.00 86.44 103 LEU A C 1
ATOM 836 O O . LEU A 1 103 ? 9.514 -18.024 8.326 1.00 86.44 103 LEU A O 1
ATOM 840 N N . ALA A 1 104 ? 7.776 -18.390 9.687 1.00 85.88 104 ALA A N 1
ATOM 841 C CA . ALA A 1 104 ? 8.574 -18.885 10.820 1.00 85.88 104 ALA A CA 1
ATOM 842 C C . ALA A 1 104 ? 9.455 -20.119 10.496 1.00 85.88 104 ALA A C 1
ATOM 844 O O . ALA A 1 104 ? 10.356 -20.457 11.256 1.00 85.88 104 ALA A O 1
ATOM 845 N N . SER A 1 105 ? 9.222 -20.783 9.358 1.00 89.12 105 SER A N 1
ATOM 846 C CA . SER A 1 105 ? 10.072 -21.842 8.794 1.00 89.12 105 SER A CA 1
ATOM 847 C C . SER A 1 105 ? 11.284 -21.331 7.994 1.00 89.12 105 SER A C 1
ATOM 849 O O . SER A 1 105 ? 12.017 -22.141 7.429 1.00 89.12 105 SER A O 1
ATOM 851 N N . GLY A 1 106 ? 11.473 -20.013 7.873 1.00 87.50 106 GLY A N 1
ATOM 852 C CA . GLY A 1 106 ? 12.456 -19.387 6.980 1.00 87.50 106 GLY A CA 1
ATOM 853 C C . GLY A 1 106 ? 12.051 -19.375 5.499 1.00 87.50 106 GLY A C 1
ATOM 854 O O . GLY A 1 106 ? 12.798 -18.867 4.666 1.00 87.50 106 GLY A O 1
ATOM 855 N N . TYR A 1 107 ? 10.882 -19.919 5.141 1.00 89.38 107 TYR A N 1
ATOM 856 C CA . TYR A 1 107 ? 10.390 -19.907 3.762 1.00 89.38 107 TYR A CA 1
ATOM 857 C C . TYR A 1 107 ? 9.814 -18.536 3.383 1.00 89.38 107 TYR A C 1
ATOM 859 O O . TYR A 1 107 ? 8.908 -18.039 4.054 1.00 89.38 107 TYR A O 1
ATOM 867 N N . HIS A 1 108 ? 10.294 -17.958 2.280 1.00 89.94 108 HIS A N 1
ATOM 868 C CA . HIS A 1 108 ? 9.786 -16.694 1.752 1.00 89.94 108 HIS A CA 1
ATOM 869 C C . HIS A 1 108 ? 8.627 -16.906 0.762 1.00 89.94 108 HIS A C 1
ATOM 871 O O . HIS A 1 108 ? 8.786 -17.553 -0.274 1.00 89.94 108 HIS A O 1
ATOM 877 N N . VAL A 1 109 ? 7.470 -16.315 1.059 1.00 93.25 109 VAL A N 1
ATOM 878 C CA . VAL A 1 109 ? 6.296 -16.251 0.181 1.00 93.25 109 VAL A CA 1
ATOM 879 C C . VAL A 1 109 ? 6.338 -14.925 -0.574 1.00 93.25 109 VAL A C 1
ATOM 881 O O . VAL A 1 109 ? 6.190 -13.862 0.023 1.00 93.25 109 VAL A O 1
ATOM 884 N N . ALA A 1 110 ? 6.526 -14.976 -1.892 1.00 93.88 110 ALA A N 1
ATOM 885 C CA . ALA A 1 110 ? 6.558 -13.776 -2.725 1.00 93.88 110 ALA A CA 1
ATOM 886 C C . ALA A 1 110 ? 5.214 -13.021 -2.729 1.00 93.88 110 ALA A C 1
ATOM 888 O O . ALA A 1 110 ? 4.144 -13.632 -2.673 1.00 93.88 110 ALA A O 1
ATOM 889 N N . ALA A 1 111 ? 5.284 -11.692 -2.852 1.00 96.88 111 ALA A N 1
ATOM 890 C CA . ALA A 1 111 ? 4.123 -10.824 -3.035 1.00 96.88 111 ALA A CA 1
ATOM 891 C C . ALA A 1 111 ? 3.270 -11.238 -4.245 1.00 96.88 111 ALA A C 1
ATOM 893 O O . ALA A 1 111 ? 3.780 -11.737 -5.253 1.00 96.88 111 ALA A O 1
ATOM 894 N N . THR A 1 112 ? 1.970 -10.939 -4.196 1.00 96.44 112 THR A N 1
ATOM 895 C CA . THR A 1 112 ? 1.086 -11.122 -5.362 1.00 96.44 112 THR A CA 1
ATOM 896 C C . THR A 1 112 ? 1.518 -10.244 -6.545 1.00 96.44 112 THR A C 1
ATOM 898 O O . THR A 1 112 ? 1.438 -10.704 -7.689 1.00 96.44 112 THR A O 1
ATOM 901 N N . PHE A 1 113 ? 2.026 -9.041 -6.254 1.00 96.75 113 PHE A N 1
ATOM 902 C CA . PHE A 1 113 ? 2.659 -8.101 -7.179 1.00 96.75 113 PHE A CA 1
ATOM 903 C C . PHE A 1 113 ? 3.989 -7.612 -6.569 1.00 96.75 113 PHE A C 1
ATOM 905 O O . PHE A 1 113 ? 3.959 -6.823 -5.623 1.00 96.75 113 PHE A O 1
ATOM 912 N N . PRO A 1 114 ? 5.154 -8.070 -7.066 1.00 95.19 114 PRO A N 1
ATOM 913 C CA . PRO A 1 114 ? 6.461 -7.665 -6.543 1.00 95.19 114 PRO A CA 1
ATOM 914 C C . PRO A 1 114 ? 6.692 -6.149 -6.553 1.00 95.19 114 PRO A C 1
ATOM 916 O O . PRO A 1 114 ? 6.153 -5.445 -7.409 1.00 95.19 114 PRO A O 1
ATOM 919 N N . ILE A 1 115 ? 7.554 -5.673 -5.646 1.00 96.06 115 ILE A N 1
ATOM 920 C CA . ILE A 1 115 ? 7.921 -4.254 -5.463 1.00 96.06 115 ILE A CA 1
ATOM 921 C C . ILE A 1 115 ? 8.261 -3.571 -6.797 1.00 96.06 115 ILE A C 1
ATOM 923 O O . ILE A 1 115 ? 7.781 -2.472 -7.072 1.00 96.06 115 ILE A O 1
ATOM 927 N N . ASP A 1 116 ? 8.998 -4.245 -7.683 1.00 93.31 116 ASP A N 1
ATOM 928 C CA . ASP A 1 116 ? 9.374 -3.704 -8.994 1.00 93.31 116 ASP A CA 1
ATOM 929 C C . ASP A 1 116 ? 8.192 -3.395 -9.927 1.00 93.31 116 ASP A C 1
ATOM 931 O O . ASP A 1 116 ? 8.345 -2.562 -10.821 1.00 93.31 116 ASP A O 1
ATOM 935 N N . LEU A 1 117 ? 7.003 -3.974 -9.727 1.00 94.62 117 LEU A N 1
ATOM 936 C CA . LEU A 1 117 ? 5.818 -3.617 -10.514 1.00 94.62 117 LEU A CA 1
ATOM 937 C C . LEU A 1 117 ? 5.189 -2.293 -10.066 1.00 94.62 117 LEU A C 1
ATOM 939 O O . LEU A 1 117 ? 4.627 -1.588 -10.902 1.00 94.62 117 LEU A O 1
ATOM 943 N N . TRP A 1 118 ? 5.254 -1.938 -8.781 1.00 96.06 118 TRP A N 1
ATOM 944 C CA . TRP A 1 118 ? 4.497 -0.809 -8.217 1.00 96.06 118 TRP A CA 1
ATOM 945 C C . TRP A 1 118 ? 5.357 0.291 -7.583 1.00 96.06 118 TRP A C 1
ATOM 947 O O . TRP A 1 118 ? 4.826 1.344 -7.239 1.00 96.06 118 TRP A O 1
ATOM 957 N N . ASN A 1 119 ? 6.674 0.102 -7.476 1.00 96.25 119 ASN A N 1
ATOM 958 C CA . ASN A 1 119 ? 7.606 1.141 -7.050 1.00 96.25 119 ASN A CA 1
ATOM 959 C C . ASN A 1 119 ? 7.957 2.106 -8.204 1.00 96.25 119 ASN A C 1
ATOM 961 O O . ASN A 1 119 ? 8.268 1.692 -9.327 1.00 96.25 119 ASN A O 1
ATOM 965 N N . TYR A 1 120 ? 7.937 3.402 -7.897 1.00 93.12 120 TYR A N 1
ATOM 966 C CA . TYR A 1 120 ? 8.143 4.552 -8.780 1.00 93.12 120 TYR A CA 1
ATOM 967 C C . TYR A 1 120 ? 9.361 5.407 -8.396 1.00 93.12 120 TYR A C 1
ATOM 969 O O . TYR A 1 120 ? 9.554 6.468 -8.991 1.00 93.12 120 TYR A O 1
ATOM 977 N N . HIS A 1 121 ? 10.205 4.974 -7.452 1.00 89.31 121 HIS A N 1
ATOM 978 C CA . HIS A 1 121 ? 11.347 5.755 -6.954 1.00 89.31 121 HIS A CA 1
ATOM 979 C C . HIS A 1 121 ? 12.278 6.252 -8.073 1.00 89.31 121 HIS A C 1
ATOM 981 O O . HIS A 1 121 ? 12.659 7.416 -8.098 1.00 89.31 121 HIS A O 1
ATOM 987 N N . LEU A 1 122 ? 12.582 5.383 -9.043 1.00 77.12 122 LEU A N 1
ATOM 988 C CA . LEU A 1 122 ? 13.393 5.701 -10.229 1.00 77.12 122 LEU A CA 1
ATOM 989 C C . LEU A 1 122 ? 12.555 6.156 -11.443 1.00 77.12 122 LEU A C 1
ATOM 991 O O . LEU A 1 122 ? 13.080 6.290 -12.545 1.00 77.12 122 LEU A O 1
ATOM 995 N N . SER A 1 123 ? 11.239 6.323 -11.277 1.00 68.12 123 SER A N 1
ATOM 996 C CA . SER A 1 123 ? 10.290 6.704 -12.340 1.00 68.12 123 SER A CA 1
ATOM 997 C C . SER A 1 123 ? 9.840 8.167 -12.259 1.00 68.12 123 SER A C 1
ATOM 999 O O . SER A 1 123 ? 9.255 8.678 -13.214 1.00 68.12 123 SER A O 1
ATOM 1001 N N . THR A 1 124 ? 10.143 8.867 -11.165 1.00 54.28 124 THR A N 1
ATOM 1002 C CA . THR A 1 124 ? 10.241 10.331 -11.167 1.00 54.28 124 THR A CA 1
ATOM 1003 C C . THR A 1 124 ? 11.539 10.721 -11.893 1.00 54.28 124 THR A C 1
ATOM 1005 O O . THR A 1 124 ? 12.588 10.133 -11.612 1.00 54.28 124 THR A O 1
ATOM 1008 N N . PRO A 1 125 ? 11.535 11.663 -12.856 1.00 46.25 125 PRO A N 1
ATOM 1009 C CA . PRO A 1 125 ? 12.754 12.020 -13.579 1.00 46.25 125 PRO A CA 1
ATOM 1010 C C . PRO A 1 125 ? 13.803 12.598 -12.621 1.00 46.25 125 PRO A C 1
ATOM 1012 O O . PRO A 1 125 ? 13.668 13.710 -12.116 1.00 46.25 125 PRO A O 1
ATOM 1015 N N . PHE A 1 126 ? 14.857 11.814 -12.379 1.00 53.25 126 PHE A N 1
ATOM 1016 C CA . PHE A 1 126 ? 15.953 12.112 -11.448 1.00 53.25 126 PHE A CA 1
ATOM 1017 C C . PHE A 1 126 ? 15.531 12.337 -9.982 1.00 53.25 126 PHE A C 1
ATOM 1019 O O . PHE A 1 126 ? 16.236 13.024 -9.247 1.00 53.25 126 PHE A O 1
ATOM 1026 N N . GLY A 1 127 ? 14.395 11.787 -9.536 1.00 50.53 127 GLY A N 1
ATOM 1027 C CA . GLY A 1 127 ? 13.874 12.072 -8.190 1.00 50.53 127 GLY A CA 1
ATOM 1028 C C . GLY A 1 127 ? 13.149 13.420 -8.069 1.00 50.53 127 GLY A C 1
ATOM 1029 O O . GLY A 1 127 ? 12.812 13.838 -6.964 1.00 50.53 127 GLY A O 1
ATOM 1030 N N . LEU A 1 128 ? 12.893 14.104 -9.190 1.00 46.38 128 LEU A N 1
ATOM 1031 C CA . LEU A 1 128 ? 12.169 15.376 -9.268 1.00 46.38 128 LEU A CA 1
ATOM 1032 C C . LEU A 1 128 ? 10.929 15.251 -10.181 1.00 46.38 128 LEU A C 1
ATOM 1034 O O . LEU A 1 128 ? 10.762 14.237 -10.860 1.00 46.38 128 LEU A O 1
ATOM 1038 N N . PRO A 1 129 ? 10.008 16.236 -10.198 1.00 42.50 129 PRO A N 1
ATOM 1039 C CA . PRO A 1 129 ? 8.807 16.168 -11.032 1.00 42.50 129 PRO A CA 1
ATOM 1040 C C . PRO A 1 129 ? 9.117 16.290 -12.529 1.00 42.50 129 PRO A C 1
ATOM 1042 O O . PRO A 1 129 ? 9.998 17.052 -12.931 1.00 42.50 129 PRO A O 1
ATOM 1045 N N . VAL A 1 130 ? 8.327 15.616 -13.374 1.00 48.00 130 VAL A N 1
ATOM 1046 C CA . VAL A 1 130 ? 8.340 15.869 -14.823 1.00 48.00 130 VAL A CA 1
ATOM 1047 C C . VAL A 1 130 ? 7.856 17.299 -15.063 1.00 48.00 130 VAL A C 1
ATOM 1049 O O . VAL A 1 130 ? 6.672 17.586 -14.898 1.00 48.00 130 VAL A O 1
ATOM 1052 N N . GLN A 1 131 ? 8.752 18.195 -15.479 1.00 41.78 131 GLN A N 1
ATOM 1053 C CA . GLN A 1 131 ? 8.335 19.462 -16.076 1.00 41.78 131 GLN A CA 1
ATOM 1054 C C . GLN A 1 131 ? 7.562 19.140 -17.362 1.00 41.78 131 GLN A C 1
ATOM 1056 O O . GLN A 1 131 ? 8.135 18.481 -18.237 1.00 41.78 131 GLN A O 1
ATOM 1061 N N . PRO A 1 132 ? 6.284 19.544 -17.502 1.00 42.53 132 PRO A N 1
ATOM 1062 C CA . PRO A 1 132 ? 5.518 19.238 -18.700 1.00 42.53 132 PRO A CA 1
ATOM 1063 C C . PRO A 1 132 ? 6.221 19.836 -19.917 1.00 42.53 132 PRO A C 1
ATOM 1065 O O . PRO A 1 132 ? 6.434 21.048 -19.980 1.00 42.53 132 PRO A O 1
ATOM 1068 N N . THR A 1 133 ? 6.579 19.004 -20.897 1.00 45.00 133 THR A N 1
ATOM 1069 C CA . THR A 1 133 ? 7.078 19.509 -22.179 1.00 45.00 133 THR A CA 1
ATOM 1070 C C . THR A 1 133 ? 6.018 20.441 -22.766 1.00 45.00 133 THR A C 1
ATOM 1072 O O . THR A 1 133 ? 4.879 19.986 -22.924 1.00 45.00 133 THR A O 1
ATOM 1075 N N . PRO A 1 134 ? 6.336 21.710 -23.090 1.00 40.69 134 PRO A N 1
ATOM 1076 C CA . PRO A 1 134 ? 5.339 22.641 -23.599 1.00 40.69 134 PRO A CA 1
ATOM 1077 C C . PRO A 1 134 ? 4.649 22.060 -24.830 1.00 40.69 134 PRO A C 1
ATOM 1079 O O . PRO A 1 134 ? 5.323 21.589 -25.749 1.00 40.69 134 PRO A O 1
ATOM 1082 N N . TRP A 1 135 ? 3.314 22.091 -24.842 1.00 43.81 135 TRP A N 1
ATOM 1083 C CA . TRP A 1 135 ? 2.503 21.591 -25.949 1.00 43.81 135 TRP A CA 1
ATOM 1084 C C . TRP A 1 135 ? 2.911 22.301 -27.245 1.00 43.81 135 TRP A C 1
ATOM 1086 O O . TRP A 1 135 ? 2.532 23.447 -27.494 1.00 43.81 135 TRP A O 1
ATOM 1096 N N . ARG A 1 136 ? 3.718 21.632 -28.077 1.00 38.12 136 ARG A N 1
ATOM 1097 C CA . ARG A 1 136 ? 4.105 22.154 -29.388 1.00 38.12 136 ARG A CA 1
ATOM 1098 C C . ARG A 1 136 ? 2.889 22.118 -30.304 1.00 38.12 136 ARG A C 1
ATOM 1100 O O . ARG A 1 136 ? 2.627 21.116 -30.964 1.00 38.12 136 ARG A O 1
ATOM 1107 N N . HIS A 1 137 ? 2.183 23.243 -30.371 1.00 37.25 137 HIS A N 1
ATOM 1108 C CA . HIS A 1 137 ? 1.306 23.542 -31.495 1.00 37.25 137 HIS A CA 1
ATOM 1109 C C . HIS A 1 137 ? 2.102 23.351 -32.794 1.00 37.25 137 HIS A C 1
ATOM 1111 O O . HIS A 1 137 ? 3.224 23.846 -32.930 1.00 37.25 137 HIS A O 1
ATOM 1117 N N . GLY A 1 138 ? 1.555 22.546 -33.703 1.00 41.59 138 GLY A N 1
ATOM 1118 C CA . GLY A 1 138 ? 2.263 22.120 -34.902 1.00 41.59 138 GLY A CA 1
ATOM 1119 C C . GLY A 1 138 ? 2.356 23.231 -35.942 1.00 41.59 138 GLY A C 1
ATOM 1120 O O . GLY A 1 138 ? 1.333 23.755 -36.373 1.00 41.59 138 GLY A O 1
ATOM 1121 N N . THR A 1 139 ? 3.575 23.501 -36.407 1.00 34.31 139 THR A N 1
ATOM 1122 C CA . THR A 1 139 ? 3.838 24.222 -37.659 1.00 34.31 139 THR A CA 1
ATOM 1123 C C . THR A 1 139 ? 4.792 23.377 -38.503 1.00 34.31 139 THR A C 1
ATOM 1125 O O . THR A 1 139 ? 5.664 22.689 -37.973 1.00 34.31 139 THR A O 1
ATOM 1128 N N . THR A 1 140 ? 4.574 23.369 -39.814 1.00 40.28 140 THR A N 1
ATOM 1129 C CA . THR A 1 140 ? 5.135 22.402 -40.768 1.00 40.28 140 THR A CA 1
ATOM 1130 C C . THR A 1 140 ? 6.487 22.799 -41.368 1.00 40.28 140 THR A C 1
ATOM 1132 O O . THR A 1 140 ? 6.718 23.978 -41.616 1.00 40.28 140 THR A O 1
ATOM 1135 N N . ALA A 1 141 ? 7.260 21.777 -41.768 1.00 35.62 141 ALA A N 1
ATOM 1136 C CA . ALA A 1 141 ? 8.426 21.833 -42.669 1.00 35.62 141 ALA A CA 1
ATOM 1137 C C . ALA A 1 141 ? 9.684 22.568 -42.112 1.00 35.62 141 ALA A C 1
ATOM 1139 O O . ALA A 1 141 ? 9.599 23.320 -41.150 1.00 35.62 141 ALA A O 1
ATOM 1140 N N . SER A 1 142 ? 10.914 22.349 -42.606 1.00 32.59 142 SER A N 1
ATOM 1141 C CA . SER A 1 142 ? 11.362 21.565 -43.775 1.00 32.59 142 SER A CA 1
ATOM 1142 C C . SER A 1 142 ? 12.721 20.877 -43.522 1.00 32.59 142 SER A C 1
ATOM 1144 O O . SER A 1 142 ? 13.572 21.428 -42.833 1.00 32.59 142 SER A O 1
ATOM 1146 N N . MET A 1 143 ? 12.959 19.730 -44.164 1.00 32.81 143 MET A N 1
ATOM 1147 C CA . MET A 1 143 ? 14.279 19.357 -44.726 1.00 32.81 143 MET A CA 1
ATOM 1148 C C . MET A 1 143 ? 14.312 19.822 -46.203 1.00 32.81 143 MET A C 1
ATOM 1150 O O . MET A 1 143 ? 13.228 20.142 -46.702 1.00 32.81 143 MET A O 1
ATOM 1154 N N . PRO A 1 144 ? 15.440 19.819 -46.959 1.00 50.62 144 PRO A N 1
ATOM 1155 C CA . PRO A 1 144 ? 16.767 19.210 -46.714 1.00 50.62 144 PRO A CA 1
ATOM 1156 C C . PRO A 1 144 ? 17.879 20.291 -46.493 1.00 50.62 144 PRO A C 1
ATOM 1158 O O . PRO A 1 144 ? 17.531 21.388 -46.077 1.00 50.62 144 PRO A O 1
ATOM 1161 N N . LEU A 1 145 ? 19.207 20.111 -46.654 1.00 30.94 145 LEU A N 1
ATOM 1162 C CA . LEU A 1 145 ? 19.993 19.195 -47.506 1.00 30.94 145 LEU A CA 1
ATOM 1163 C C . LEU A 1 145 ? 21.399 18.871 -46.955 1.00 30.94 145 LEU A C 1
ATOM 1165 O O . LEU A 1 145 ? 21.887 19.493 -46.018 1.00 30.94 145 LEU A O 1
ATOM 1169 N N . SER A 1 146 ? 22.027 17.864 -47.566 1.00 35.31 146 SER A N 1
ATOM 1170 C CA . SER A 1 146 ? 23.360 17.337 -47.245 1.00 35.31 146 SER A CA 1
ATOM 1171 C C . SER A 1 146 ? 24.509 18.322 -47.499 1.00 35.31 146 SER A C 1
ATOM 1173 O O . SER A 1 146 ? 24.539 18.985 -48.534 1.00 35.31 146 SER A O 1
ATOM 1175 N N . ALA A 1 147 ? 25.517 18.285 -46.624 1.00 34.50 147 ALA A N 1
ATOM 1176 C CA . ALA A 1 147 ? 26.919 18.468 -46.995 1.00 34.50 147 ALA A CA 1
ATOM 1177 C C . ALA A 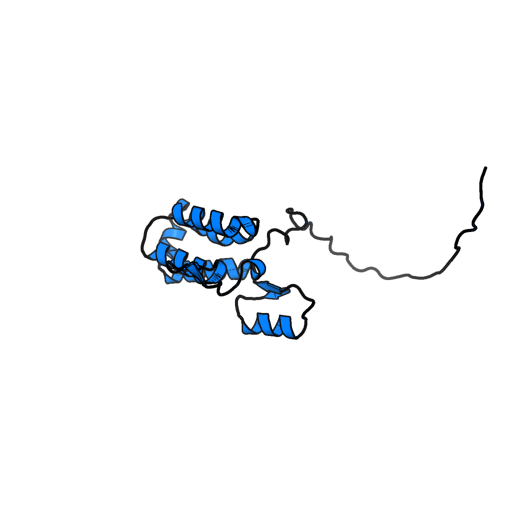1 147 ? 27.794 17.587 -46.085 1.00 34.50 147 ALA A C 1
ATOM 1179 O O . ALA A 1 147 ? 27.692 17.662 -44.862 1.00 34.50 147 ALA A O 1
ATOM 1180 N N . ALA A 1 148 ? 28.641 16.742 -46.673 1.00 38.12 148 ALA A N 1
ATOM 1181 C CA . ALA A 1 148 ? 29.639 15.957 -45.946 1.00 38.12 148 ALA A CA 1
ATOM 1182 C C . ALA A 1 148 ? 31.018 16.622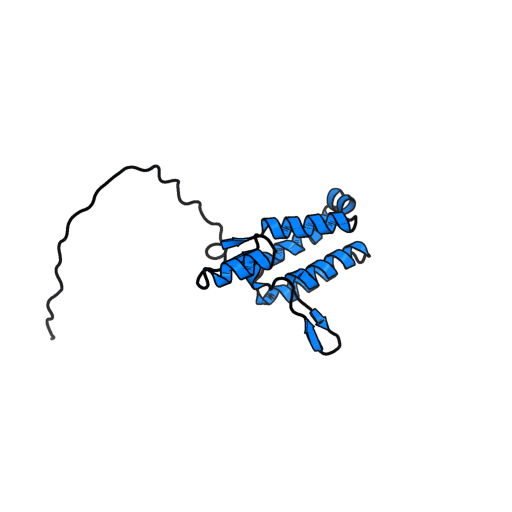 -46.046 1.00 38.12 148 ALA A C 1
ATOM 1184 O O . ALA A 1 148 ? 31.312 17.230 -47.070 1.00 38.12 148 ALA A O 1
ATOM 1185 N N . ILE A 1 149 ? 31.869 16.430 -45.033 1.00 37.03 149 ILE A N 1
ATOM 1186 C CA . ILE A 1 149 ? 33.340 16.409 -45.135 1.00 37.03 149 ILE A CA 1
ATOM 1187 C C . ILE A 1 149 ? 33.880 15.653 -43.909 1.00 37.03 149 ILE A C 1
ATOM 1189 O O . ILE A 1 149 ? 33.604 16.013 -42.767 1.00 37.03 149 ILE A O 1
ATOM 1193 N N . THR A 1 150 ? 34.640 14.587 -44.155 1.00 46.84 150 THR A N 1
ATOM 1194 C CA . THR A 1 150 ? 35.489 13.900 -43.165 1.00 46.84 150 THR A CA 1
ATOM 1195 C C . THR A 1 150 ? 36.928 14.438 -43.235 1.00 46.84 150 THR A C 1
ATOM 1197 O O . THR A 1 150 ? 37.313 14.990 -44.267 1.00 46.84 150 THR A O 1
ATOM 1200 N N . PRO A 1 151 ? 37.729 14.328 -42.158 1.00 46.47 151 PRO A N 1
ATOM 1201 C CA . PRO A 1 151 ? 38.957 15.111 -41.999 1.00 46.47 151 PRO A CA 1
ATOM 1202 C C . PRO A 1 151 ? 40.198 14.490 -42.669 1.00 46.47 151 PRO A C 1
ATOM 1204 O O . PRO A 1 151 ? 40.236 13.278 -42.895 1.00 46.47 151 PRO A O 1
ATOM 1207 N N . PRO A 1 152 ? 41.262 15.284 -42.894 1.00 47.44 152 PRO A N 1
ATOM 1208 C CA . PRO A 1 152 ? 42.610 14.781 -43.144 1.00 47.44 152 PRO A CA 1
ATOM 1209 C C . PRO A 1 152 ? 43.405 14.534 -41.841 1.00 47.44 152 PRO A C 1
ATOM 1211 O O . PRO A 1 152 ? 43.309 15.287 -40.874 1.00 47.44 152 PRO A O 1
ATOM 1214 N N . TYR A 1 153 ? 44.234 13.486 -41.852 1.00 39.47 153 TYR A N 1
ATOM 1215 C CA . TYR A 1 153 ? 45.339 13.236 -40.904 1.00 39.47 153 TYR A CA 1
ATOM 1216 C C . TYR A 1 153 ? 46.472 14.280 -41.056 1.00 39.47 153 TYR A C 1
ATOM 1218 O O . TYR A 1 153 ? 46.583 14.891 -42.117 1.00 39.47 153 TYR A O 1
ATOM 1226 N N . GLY A 1 154 ? 47.395 14.399 -40.079 1.00 35.62 154 GLY A N 1
ATOM 1227 C CA . GLY A 1 154 ? 48.637 15.170 -40.308 1.00 35.62 154 GLY A CA 1
ATOM 1228 C C . GLY A 1 154 ? 49.625 15.406 -39.149 1.00 35.62 154 GLY A C 1
ATOM 1229 O O . GLY A 1 154 ? 49.878 16.552 -38.815 1.00 35.62 154 GLY A O 1
ATOM 1230 N N . SER A 1 155 ? 50.194 14.342 -38.568 1.00 41.62 155 SER A N 1
ATOM 1231 C CA . SER A 1 155 ? 51.561 14.256 -37.983 1.00 41.62 155 SER A CA 1
ATOM 1232 C C . SER A 1 155 ? 52.321 15.501 -37.441 1.00 41.62 155 SER A C 1
ATOM 1234 O O . SER A 1 155 ? 52.802 16.331 -38.204 1.00 41.62 155 SER A O 1
ATOM 1236 N N . SER A 1 156 ? 52.645 15.434 -36.143 1.00 43.44 156 SER A N 1
ATOM 1237 C CA . SER A 1 156 ? 54.013 15.514 -35.573 1.00 43.44 156 SER A CA 1
ATOM 1238 C C . SER A 1 156 ? 54.960 16.694 -35.875 1.00 43.44 156 SER A C 1
ATOM 1240 O O . SER A 1 156 ? 55.607 16.740 -36.921 1.00 43.44 156 SER A O 1
ATOM 1242 N N . SER A 1 157 ? 55.261 17.471 -34.827 1.00 45.84 157 SER A N 1
ATOM 1243 C CA . SER A 1 157 ? 56.626 17.723 -34.305 1.00 45.84 157 SER A CA 1
ATOM 1244 C C . SER A 1 157 ? 56.553 18.111 -32.827 1.00 45.84 157 SER A C 1
ATOM 1246 O O . SER A 1 157 ? 55.509 18.686 -32.448 1.00 45.84 157 SER A O 1
#

Radius of gyration: 23.91 Å; chains: 1; bounding box: 72×46×65 Å